Protein AF-L7FK80-F1 (afdb_monomer_lite)

pLDDT: mean 77.79, std 17.98, range [27.55, 94.62]

Radius of gyration: 21.07 Å; chains: 1; bounding box: 60×43×43 Å

Structure (mmCIF, N/CA/C/O backbone):
data_AF-L7FK80-F1
#
_entry.id   AF-L7FK80-F1
#
loop_
_atom_site.group_PDB
_atom_site.id
_atom_site.type_symbol
_atom_site.label_atom_id
_atom_site.label_alt_id
_atom_site.label_comp_id
_atom_site.label_asym_id
_atom_site.label_entity_id
_atom_site.label_seq_id
_atom_site.pdbx_PDB_ins_code
_atom_site.Cartn_x
_atom_site.Cartn_y
_atom_site.Cartn_z
_atom_site.occupancy
_atom_site.B_iso_or_equiv
_atom_site.auth_seq_id
_atom_site.auth_comp_id
_atom_site.auth_asym_id
_atom_site.auth_atom_id
_atom_site.pdbx_PDB_model_num
ATOM 1 N N . ASN A 1 1 ? 24.329 -5.455 7.497 1.00 30.69 1 ASN A N 1
ATOM 2 C CA . ASN A 1 1 ? 24.585 -6.597 6.588 1.00 30.69 1 ASN A CA 1
ATOM 3 C C . ASN A 1 1 ? 23.743 -7.800 6.985 1.00 30.69 1 ASN A C 1
ATOM 5 O O . ASN A 1 1 ? 24.258 -8.744 7.562 1.00 30.69 1 ASN A O 1
ATOM 9 N N . LEU A 1 2 ? 22.440 -7.760 6.711 1.00 27.55 2 LEU A N 1
ATOM 10 C CA . LEU A 1 2 ? 21.552 -8.913 6.873 1.00 27.55 2 LEU A CA 1
ATOM 11 C C . LEU A 1 2 ? 21.029 -9.267 5.483 1.00 27.55 2 LEU A C 1
ATOM 13 O O . LEU A 1 2 ? 19.991 -8.770 5.060 1.00 27.55 2 LEU A O 1
ATOM 17 N N . PHE A 1 3 ? 21.792 -10.075 4.748 1.00 29.89 3 PHE A N 1
ATOM 18 C CA . PHE A 1 3 ? 21.253 -10.815 3.611 1.00 29.89 3 PHE A CA 1
ATOM 19 C C . PHE A 1 3 ? 20.376 -11.930 4.196 1.00 29.89 3 PHE A C 1
ATOM 21 O O . PHE A 1 3 ? 20.913 -12.801 4.885 1.00 29.89 3 PHE A O 1
ATOM 28 N N . PRO A 1 4 ? 19.044 -11.916 4.006 1.00 36.00 4 PRO A N 1
ATOM 29 C CA . PRO A 1 4 ? 18.212 -12.993 4.504 1.00 36.00 4 PRO A CA 1
ATOM 30 C C . PRO A 1 4 ? 18.510 -14.259 3.700 1.00 36.00 4 PRO A C 1
ATOM 32 O O . PRO A 1 4 ? 18.584 -14.257 2.471 1.00 36.00 4 PRO A O 1
ATOM 35 N N . THR A 1 5 ? 18.720 -15.335 4.445 1.00 34.34 5 THR A N 1
ATOM 36 C CA . THR A 1 5 ? 19.165 -16.650 4.003 1.00 34.34 5 THR A CA 1
ATOM 37 C C . THR A 1 5 ? 18.276 -17.258 2.919 1.00 34.34 5 THR A C 1
ATOM 39 O O . THR A 1 5 ? 17.052 -17.373 3.010 1.00 34.34 5 THR A O 1
ATOM 42 N N . THR A 1 6 ? 18.959 -17.699 1.871 1.00 42.12 6 THR A N 1
ATOM 43 C CA . THR A 1 6 ? 18.489 -18.303 0.624 1.00 42.12 6 THR A CA 1
ATOM 44 C C . THR A 1 6 ? 17.973 -19.737 0.804 1.00 42.12 6 THR A C 1
ATOM 46 O O . THR A 1 6 ? 18.300 -20.618 0.014 1.00 42.12 6 THR A O 1
ATOM 49 N N . THR A 1 7 ? 17.166 -20.015 1.830 1.00 40.03 7 THR A N 1
ATOM 50 C CA . THR A 1 7 ? 16.727 -21.399 2.119 1.00 40.03 7 THR A CA 1
ATOM 51 C C . THR A 1 7 ? 15.277 -21.668 1.708 1.00 40.03 7 THR A C 1
ATOM 53 O O . THR A 1 7 ? 14.905 -22.814 1.481 1.00 40.03 7 THR A O 1
ATOM 56 N N . ARG A 1 8 ? 14.448 -20.634 1.493 1.00 38.09 8 ARG A N 1
ATOM 57 C CA . ARG A 1 8 ? 13.007 -20.819 1.211 1.00 38.09 8 ARG A CA 1
ATOM 58 C C . ARG A 1 8 ? 12.599 -20.851 -0.269 1.00 38.09 8 ARG A C 1
ATOM 60 O O . ARG A 1 8 ? 11.439 -21.113 -0.559 1.00 38.09 8 ARG A O 1
ATOM 67 N N . ARG A 1 9 ? 13.514 -20.583 -1.212 1.00 43.34 9 ARG A N 1
ATOM 68 C CA . ARG A 1 9 ? 13.190 -20.503 -2.658 1.00 43.34 9 ARG A CA 1
ATOM 69 C C . ARG A 1 9 ? 13.612 -21.711 -3.492 1.00 43.34 9 ARG A C 1
ATOM 71 O O . ARG A 1 9 ? 13.069 -21.890 -4.574 1.00 43.34 9 ARG A O 1
ATOM 78 N N . LYS A 1 10 ? 14.506 -22.575 -2.995 1.00 39.78 10 LYS A N 1
ATOM 79 C CA . LYS A 1 10 ? 14.898 -23.792 -3.731 1.00 39.78 10 LYS A CA 1
ATOM 80 C C . LYS A 1 10 ? 13.757 -24.812 -3.862 1.00 39.78 10 LYS A C 1
ATOM 82 O O . LYS A 1 10 ? 13.774 -25.579 -4.813 1.00 39.78 10 LYS A O 1
ATOM 87 N N . SER A 1 11 ? 12.743 -24.788 -2.986 1.00 39.19 11 SER A N 1
ATOM 88 C CA . SER A 1 11 ? 11.613 -25.729 -3.083 1.00 39.19 11 SER A CA 1
ATOM 89 C C . SER A 1 11 ? 10.645 -25.419 -4.231 1.00 39.19 11 SER A C 1
ATOM 91 O O . SER A 1 11 ? 9.901 -26.300 -4.640 1.00 39.19 11 SER A O 1
ATOM 93 N N . TRP A 1 12 ? 10.647 -24.192 -4.766 1.00 40.50 12 TRP A N 1
ATOM 94 C CA . TRP A 1 12 ? 9.732 -23.785 -5.840 1.00 40.50 12 TRP A CA 1
ATOM 95 C C . TRP A 1 12 ? 10.239 -24.195 -7.228 1.00 40.50 12 TRP A C 1
ATOM 97 O O . TRP A 1 12 ? 9.444 -24.364 -8.147 1.00 40.50 12 TRP A O 1
ATOM 107 N N . CYS A 1 13 ? 11.551 -24.415 -7.381 1.00 47.66 13 CYS A N 1
ATOM 108 C CA . CYS A 1 13 ? 12.139 -24.849 -8.651 1.00 47.66 13 CYS A CA 1
ATOM 109 C C . CYS A 1 13 ? 11.745 -26.280 -9.048 1.00 47.66 13 CYS A C 1
ATOM 111 O O . CYS A 1 13 ? 11.764 -26.590 -10.234 1.00 47.66 13 CYS A O 1
ATOM 113 N N . CYS A 1 14 ? 11.368 -27.142 -8.097 1.00 52.34 14 CYS A N 1
ATOM 114 C CA . CYS A 1 14 ? 11.026 -28.540 -8.384 1.00 52.34 14 CYS A CA 1
ATOM 115 C C . CYS A 1 14 ? 9.651 -28.716 -9.053 1.00 52.34 14 CYS A C 1
ATOM 117 O O . CYS A 1 14 ? 9.391 -29.774 -9.615 1.00 52.34 14 CYS A O 1
ATOM 119 N N . CYS A 1 15 ? 8.782 -27.698 -9.006 1.00 53.28 15 CYS A N 1
ATOM 120 C CA . CYS A 1 15 ? 7.410 -27.763 -9.528 1.00 53.28 15 CYS A CA 1
ATOM 121 C C . CYS A 1 15 ? 7.212 -26.982 -10.839 1.00 53.28 15 CYS A C 1
ATOM 123 O O . CYS A 1 15 ? 6.103 -26.942 -11.368 1.00 53.28 15 CYS A O 1
ATOM 125 N N . LEU A 1 16 ? 8.254 -26.319 -11.349 1.00 57.38 16 LEU A N 1
ATOM 126 C CA . LEU A 1 16 ? 8.173 -25.500 -12.557 1.00 57.38 16 LEU A CA 1
ATOM 127 C C . LEU A 1 16 ? 8.560 -26.325 -13.797 1.00 57.38 16 LEU A C 1
ATOM 129 O O . LEU A 1 16 ? 9.564 -27.043 -13.758 1.00 57.38 16 LEU A O 1
ATOM 133 N N . PRO A 1 17 ? 7.820 -26.203 -14.918 1.00 69.62 17 PRO A N 1
ATOM 134 C CA . PRO A 1 17 ? 8.197 -26.827 -16.182 1.00 69.62 17 PRO A CA 1
ATOM 135 C C . PRO A 1 17 ? 9.644 -26.472 -16.576 1.00 69.62 17 PRO A C 1
ATOM 137 O O . PRO A 1 17 ? 10.075 -25.339 -16.330 1.00 69.62 17 PRO A O 1
ATOM 140 N N . PRO A 1 18 ? 10.393 -27.368 -17.250 1.00 65.38 18 PRO A N 1
ATOM 141 C CA . PRO A 1 18 ? 11.800 -27.140 -17.605 1.00 65.38 18 PRO A CA 1
ATOM 142 C C . PRO A 1 18 ? 12.050 -25.824 -18.358 1.00 65.38 18 PRO A C 1
ATOM 144 O O . PRO A 1 18 ? 13.074 -25.169 -18.158 1.00 65.38 18 PRO A O 1
ATOM 147 N N . ALA A 1 19 ? 11.090 -25.401 -19.186 1.00 58.44 19 ALA A N 1
ATOM 148 C CA . ALA A 1 19 ? 11.132 -24.129 -19.904 1.00 58.44 19 ALA A CA 1
ATOM 149 C C . ALA A 1 19 ? 11.084 -22.919 -18.952 1.00 58.44 19 ALA A C 1
ATOM 151 O O . ALA A 1 19 ? 11.909 -22.011 -19.065 1.00 58.44 19 ALA A O 1
ATOM 152 N N . THR A 1 20 ? 10.185 -22.935 -17.966 1.00 60.06 20 THR A N 1
ATOM 153 C CA . THR A 1 20 ? 10.034 -21.867 -16.968 1.00 60.06 20 THR A CA 1
ATOM 154 C C . THR A 1 20 ? 11.250 -21.799 -16.044 1.00 60.06 20 THR A C 1
ATOM 156 O O . THR A 1 20 ? 11.747 -20.712 -15.747 1.00 60.06 20 THR A O 1
ATOM 159 N N . THR A 1 21 ? 11.809 -22.956 -15.680 1.00 64.25 21 THR A N 1
ATOM 160 C CA . THR A 1 21 ? 13.055 -23.057 -14.906 1.00 64.25 21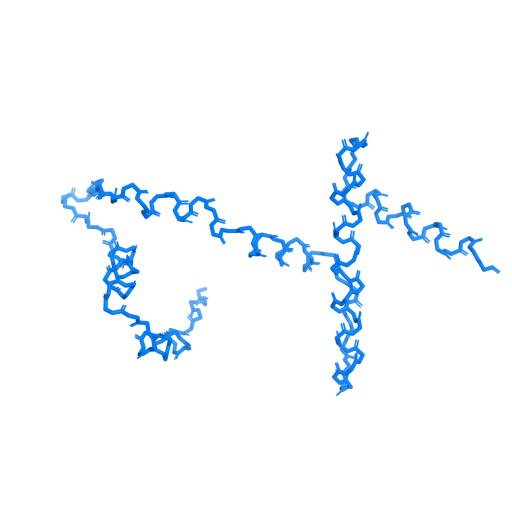 THR A CA 1
ATOM 161 C C . THR A 1 21 ? 14.243 -22.478 -15.679 1.00 64.25 21 THR A C 1
ATOM 163 O O . THR A 1 21 ? 15.013 -21.694 -15.125 1.00 64.25 21 THR A O 1
ATOM 166 N N . ARG A 1 22 ? 14.370 -22.766 -16.982 1.00 62.41 22 ARG A N 1
ATOM 167 C CA . ARG A 1 22 ? 15.433 -22.207 -17.840 1.00 62.41 22 ARG A CA 1
ATOM 168 C C . ARG A 1 22 ? 15.307 -20.688 -18.014 1.00 62.41 22 ARG A C 1
ATOM 170 O O . ARG A 1 22 ? 16.319 -19.985 -17.974 1.00 62.41 22 ARG A O 1
ATOM 177 N N . MET A 1 23 ? 14.084 -20.173 -18.157 1.00 64.56 23 MET A N 1
ATOM 178 C CA . MET A 1 23 ? 13.822 -18.731 -18.237 1.00 64.56 23 MET A CA 1
ATOM 179 C C . MET A 1 23 ? 14.177 -18.017 -16.926 1.00 64.56 23 MET A C 1
ATOM 181 O O . MET A 1 23 ? 14.903 -17.022 -16.964 1.00 64.56 23 MET A O 1
ATOM 185 N N . MET A 1 24 ? 13.766 -18.550 -15.771 1.00 63.97 24 MET A N 1
ATOM 186 C CA . MET A 1 24 ? 14.127 -17.983 -14.465 1.00 63.97 24 MET A CA 1
ATOM 187 C C . MET A 1 24 ? 15.637 -18.048 -14.204 1.00 63.97 24 MET A C 1
ATOM 189 O O . MET A 1 24 ? 16.228 -17.051 -13.800 1.00 63.97 24 MET A O 1
ATOM 193 N N . LEU A 1 25 ? 16.301 -19.172 -14.494 1.00 65.06 25 LEU A N 1
ATOM 194 C CA . LEU A 1 25 ? 17.756 -19.303 -14.321 1.00 65.06 25 LEU A CA 1
ATOM 195 C C . LEU A 1 25 ? 18.542 -18.288 -15.163 1.00 65.06 25 LEU A C 1
ATOM 197 O O . LEU A 1 25 ? 19.567 -17.779 -14.712 1.00 65.06 25 LEU A O 1
ATOM 201 N N . SER A 1 26 ? 18.046 -17.933 -16.352 1.00 62.59 26 SER A N 1
ATOM 202 C CA . SER A 1 26 ? 18.673 -16.894 -17.178 1.00 62.59 26 SER A CA 1
ATOM 203 C C . SER A 1 26 ? 18.556 -15.478 -16.586 1.00 62.59 26 SER A C 1
ATOM 205 O O . SER A 1 26 ? 19.391 -14.627 -16.893 1.00 62.59 26 SER A O 1
ATOM 207 N N . GLN A 1 27 ? 17.586 -15.228 -15.695 1.00 64.06 27 GLN A N 1
ATOM 208 C CA . GLN A 1 27 ? 17.463 -13.964 -14.955 1.00 64.06 27 GLN A CA 1
ATOM 209 C C . GLN A 1 27 ? 18.460 -13.861 -13.793 1.00 64.06 27 GLN A C 1
ATOM 211 O O . GLN A 1 27 ? 18.929 -12.761 -13.507 1.00 64.06 27 GLN A O 1
ATOM 216 N N . TRP A 1 28 ? 18.795 -14.987 -13.154 1.00 62.56 28 TRP A N 1
ATOM 217 C CA . TRP A 1 28 ? 19.693 -15.064 -11.991 1.00 62.56 28 TRP A CA 1
ATOM 218 C C . TRP A 1 28 ? 21.171 -15.240 -12.352 1.00 62.56 28 TRP A C 1
ATOM 220 O O . TRP A 1 28 ? 21.990 -15.468 -11.461 1.00 62.56 28 TRP A O 1
ATOM 230 N N . ARG A 1 29 ? 21.541 -15.137 -13.637 1.00 64.88 29 ARG A N 1
ATOM 231 C CA . ARG A 1 29 ? 22.954 -15.135 -14.026 1.00 64.88 29 ARG A CA 1
ATOM 232 C C . ARG A 1 29 ? 23.636 -13.951 -13.320 1.00 64.88 29 ARG A C 1
ATOM 234 O O . ARG A 1 29 ? 23.211 -12.814 -13.544 1.00 64.88 29 ARG A O 1
ATOM 241 N N . PRO A 1 30 ? 24.652 -14.185 -12.469 1.00 65.50 30 PRO A N 1
ATOM 242 C CA . PRO A 1 30 ? 25.346 -13.096 -11.802 1.00 65.50 30 PRO A CA 1
ATOM 243 C C . PRO A 1 30 ? 25.960 -12.170 -12.859 1.00 65.50 30 PRO A C 1
ATOM 245 O O . PRO A 1 30 ? 26.361 -12.652 -13.926 1.00 65.50 30 PRO A O 1
ATOM 248 N N . PRO A 1 31 ? 26.015 -10.853 -12.601 1.00 67.88 31 PRO A N 1
ATOM 249 C CA . PRO A 1 31 ? 26.664 -9.926 -13.513 1.00 67.88 31 PRO A CA 1
ATOM 250 C C . PRO A 1 31 ? 28.103 -10.386 -13.758 1.00 67.88 31 PRO A C 1
ATOM 252 O O . PRO A 1 31 ? 28.898 -10.519 -12.831 1.00 67.88 31 PRO A O 1
ATOM 255 N N . SER A 1 32 ? 28.413 -10.694 -15.015 1.00 69.56 32 SER A N 1
ATOM 256 C CA . SER A 1 32 ? 29.747 -11.098 -15.441 1.00 69.56 32 SER A CA 1
ATOM 257 C C . SER A 1 32 ? 30.605 -9.853 -15.631 1.00 69.56 32 SER A C 1
ATOM 259 O O . SER A 1 32 ? 30.281 -8.996 -16.455 1.00 69.56 32 SER A O 1
ATOM 261 N N . PHE A 1 33 ? 31.697 -9.760 -14.876 1.00 74.38 33 PHE A N 1
ATOM 262 C CA . PHE A 1 33 ? 32.679 -8.687 -14.989 1.00 74.38 33 PHE A CA 1
ATOM 263 C C . PHE A 1 33 ? 33.913 -9.213 -15.718 1.00 74.38 33 PHE A C 1
ATOM 265 O O . PHE A 1 33 ? 34.474 -10.232 -15.323 1.00 74.38 33 PHE A O 1
ATOM 272 N N . VAL A 1 34 ? 34.341 -8.530 -16.778 1.00 74.69 34 VAL A N 1
ATOM 273 C CA . VAL A 1 34 ? 35.617 -8.808 -17.458 1.00 74.69 34 VAL A CA 1
ATOM 274 C C . VAL A 1 34 ? 36.417 -7.512 -17.463 1.00 74.69 34 VAL A C 1
ATOM 276 O O . VAL A 1 34 ? 35.913 -6.472 -17.883 1.00 74.69 34 VAL A O 1
ATOM 279 N N . GLY A 1 35 ? 37.634 -7.549 -16.911 1.00 76.94 35 GLY A N 1
ATOM 280 C CA . GLY A 1 35 ? 38.494 -6.365 -16.788 1.00 76.94 35 GLY A CA 1
ATOM 281 C C . GLY A 1 35 ? 37.896 -5.231 -15.940 1.00 76.94 35 GLY A C 1
ATOM 282 O O . GLY A 1 35 ? 38.106 -4.064 -16.250 1.00 76.94 35 GLY A O 1
ATOM 283 N N . GLY A 1 36 ? 37.090 -5.554 -14.919 1.00 76.62 36 GLY A N 1
ATOM 284 C CA . GLY A 1 36 ? 36.445 -4.565 -14.040 1.00 76.62 36 GLY A CA 1
ATOM 285 C C . GLY A 1 36 ? 35.199 -3.882 -14.621 1.00 76.62 36 GLY A C 1
ATOM 286 O O . GLY A 1 36 ? 34.555 -3.104 -13.923 1.00 76.62 36 GLY A O 1
ATOM 287 N N . LYS A 1 37 ? 34.811 -4.191 -15.866 1.00 70.19 37 LYS A N 1
ATOM 288 C CA . LYS A 1 37 ? 33.592 -3.661 -16.495 1.00 70.19 37 LYS A CA 1
ATOM 289 C C . LYS A 1 37 ? 32.470 -4.695 -16.456 1.00 70.19 37 LYS A C 1
ATOM 291 O O . LYS A 1 37 ? 32.687 -5.867 -16.771 1.00 70.19 37 LYS A O 1
ATOM 296 N N . GLN A 1 38 ? 31.270 -4.258 -16.074 1.00 75.31 38 GLN A N 1
ATOM 297 C CA . GLN A 1 38 ? 30.068 -5.089 -16.122 1.00 75.31 38 GLN A CA 1
ATOM 298 C C . GLN A 1 38 ? 29.693 -5.342 -17.584 1.00 75.31 38 GLN A C 1
ATOM 300 O O . GLN A 1 38 ? 29.458 -4.397 -18.337 1.00 75.31 38 GLN A O 1
ATOM 305 N N . GLN A 1 39 ? 29.632 -6.608 -17.995 1.00 73.44 39 GLN A N 1
ATOM 306 C CA . GLN A 1 39 ? 29.159 -6.946 -19.333 1.00 73.44 39 GLN A CA 1
ATOM 307 C C . GLN A 1 39 ? 27.650 -6.708 -19.440 1.00 73.44 39 GLN A C 1
ATOM 309 O O . GLN A 1 39 ? 26.875 -7.126 -18.573 1.00 73.44 39 GLN A O 1
ATOM 314 N N . VAL A 1 40 ? 27.229 -6.063 -20.530 1.00 68.69 40 VAL A N 1
ATOM 315 C CA . VAL A 1 40 ? 25.813 -5.877 -20.859 1.00 68.69 40 VAL A CA 1
ATOM 316 C C . VAL A 1 40 ? 25.255 -7.221 -21.324 1.00 68.69 40 VAL A C 1
ATOM 318 O O . VAL A 1 40 ? 25.477 -7.655 -22.451 1.00 68.69 40 VAL A O 1
ATOM 321 N N . VAL A 1 41 ? 24.559 -7.921 -20.429 1.00 71.62 41 VAL A N 1
ATOM 322 C CA . VAL A 1 41 ? 23.911 -9.199 -20.743 1.00 71.62 41 VAL A CA 1
ATOM 323 C C . VAL A 1 41 ? 22.637 -8.920 -21.537 1.00 71.62 41 VAL A C 1
ATOM 325 O O . VAL A 1 41 ? 21.667 -8.396 -20.986 1.00 71.62 41 VAL A O 1
ATOM 328 N N . HIS A 1 42 ? 22.617 -9.298 -22.816 1.00 73.06 42 HIS A N 1
ATOM 329 C CA . HIS A 1 42 ? 21.415 -9.211 -23.642 1.00 73.06 42 HIS A CA 1
ATOM 330 C C . HIS A 1 42 ? 20.383 -10.244 -23.165 1.00 73.06 42 HIS A C 1
ATOM 332 O O . HIS A 1 42 ? 20.529 -11.450 -23.386 1.00 73.06 42 HIS A O 1
ATOM 338 N N . LYS A 1 43 ? 19.347 -9.779 -22.462 1.00 78.44 43 LYS A N 1
ATOM 339 C CA . LYS A 1 43 ? 18.221 -10.620 -22.039 1.00 78.44 43 LYS A CA 1
ATOM 340 C C . LYS A 1 43 ? 17.240 -10.759 -23.210 1.00 78.44 43 LYS A C 1
ATOM 342 O O . LYS A 1 43 ? 17.018 -9.780 -23.913 1.00 78.44 43 LYS A O 1
ATOM 347 N N . PRO A 1 44 ? 16.646 -11.939 -23.441 1.00 84.12 44 PRO A N 1
ATOM 348 C CA . PRO A 1 44 ? 15.623 -12.088 -24.471 1.00 84.12 44 PRO A CA 1
ATOM 349 C C . PRO A 1 44 ? 14.368 -11.273 -24.115 1.00 84.12 44 PRO A C 1
ATOM 351 O O . PRO A 1 44 ? 13.984 -11.200 -22.947 1.00 84.12 44 PRO A O 1
ATOM 354 N N . GLN A 1 45 ? 13.702 -10.706 -25.122 1.00 80.31 45 GLN A N 1
ATOM 355 C CA . GLN A 1 45 ? 12.555 -9.794 -24.966 1.00 80.31 45 GLN A CA 1
ATOM 356 C C . GLN A 1 45 ? 11.431 -10.286 -24.047 1.00 80.31 45 GLN A C 1
ATOM 358 O O . GLN A 1 45 ? 11.038 -9.529 -23.159 1.00 80.31 45 GLN A O 1
ATOM 363 N N . PRO A 1 46 ? 11.005 -11.563 -24.113 1.00 81.62 46 PRO A N 1
ATOM 364 C CA . PRO A 1 46 ? 9.990 -12.087 -23.199 1.00 81.62 46 PRO A CA 1
ATOM 365 C C . PRO A 1 46 ? 10.357 -11.940 -21.716 1.00 81.62 46 PRO A C 1
ATOM 367 O O . PRO A 1 46 ? 9.487 -11.789 -20.863 1.00 81.62 46 PRO A O 1
ATOM 370 N N . ILE A 1 47 ? 11.652 -11.971 -21.386 1.00 78.56 47 ILE A N 1
ATOM 371 C CA . ILE A 1 47 ? 12.143 -11.811 -20.013 1.00 78.56 47 ILE A CA 1
ATOM 372 C C . ILE A 1 47 ? 12.098 -10.349 -19.575 1.00 78.56 47 ILE A C 1
ATOM 374 O O . ILE A 1 47 ? 11.829 -10.070 -18.407 1.00 78.56 47 ILE A O 1
ATOM 378 N N . ILE A 1 48 ? 12.367 -9.421 -20.490 1.00 82.88 48 ILE A N 1
ATOM 379 C CA . ILE A 1 48 ? 12.289 -7.984 -20.220 1.00 82.88 48 ILE A CA 1
ATOM 380 C C . ILE A 1 48 ? 10.829 -7.599 -19.964 1.00 82.88 48 ILE A C 1
ATOM 382 O O . ILE A 1 48 ? 10.532 -7.012 -18.924 1.00 82.88 48 ILE A O 1
ATOM 386 N N . ASP A 1 49 ? 9.921 -8.036 -20.836 1.00 84.25 49 ASP A N 1
ATOM 387 C CA . ASP A 1 49 ? 8.484 -7.771 -20.719 1.00 84.25 49 ASP A CA 1
ATOM 388 C C . ASP A 1 49 ? 7.889 -8.366 -19.439 1.00 84.25 49 ASP A C 1
ATOM 390 O O . ASP A 1 49 ? 7.080 -7.728 -18.760 1.00 84.25 49 ASP A O 1
ATOM 394 N N . TYR A 1 50 ? 8.317 -9.580 -19.080 1.00 81.38 50 TYR A N 1
ATOM 395 C CA . TYR A 1 50 ? 7.939 -10.233 -17.830 1.00 81.38 50 TYR A CA 1
ATOM 396 C C . TYR A 1 50 ? 8.389 -9.416 -16.614 1.00 81.38 50 TYR A C 1
ATOM 398 O O . TYR A 1 50 ? 7.577 -9.090 -15.749 1.00 81.38 50 TYR A O 1
ATOM 406 N N . ASN A 1 51 ? 9.668 -9.033 -16.562 1.00 82.12 51 ASN A N 1
ATOM 407 C CA . ASN A 1 51 ? 10.214 -8.276 -15.434 1.00 82.12 51 ASN A CA 1
ATOM 408 C C . ASN A 1 51 ? 9.567 -6.895 -15.296 1.00 82.12 51 ASN A C 1
ATOM 410 O O . ASN A 1 51 ? 9.359 -6.435 -14.177 1.00 82.12 51 ASN A O 1
ATOM 414 N N . HIS A 1 52 ? 9.202 -6.264 -16.413 1.00 82.81 52 HIS A N 1
ATOM 415 C CA . HIS A 1 52 ? 8.514 -4.976 -16.404 1.00 82.81 52 HIS A CA 1
ATOM 416 C C . HIS A 1 52 ? 7.113 -5.059 -15.770 1.00 82.81 52 HIS A C 1
ATOM 418 O O . HIS A 1 52 ? 6.659 -4.107 -15.142 1.00 82.81 52 HIS A O 1
ATOM 424 N N . LYS A 1 53 ? 6.419 -6.197 -15.907 1.00 81.62 53 LYS A N 1
ATOM 425 C CA . LYS A 1 53 ? 5.030 -6.369 -15.440 1.00 81.62 53 LYS A CA 1
ATOM 426 C C . LYS A 1 53 ? 4.911 -7.041 -14.067 1.00 81.62 53 LYS A C 1
ATOM 428 O O . LYS A 1 53 ? 3.889 -6.890 -13.405 1.00 81.62 53 LYS A O 1
ATOM 433 N N . MET A 1 54 ? 5.934 -7.766 -13.620 1.00 80.25 54 MET A N 1
ATOM 434 C CA . MET A 1 54 ? 5.861 -8.607 -12.416 1.00 80.25 54 MET A CA 1
ATOM 435 C C . MET A 1 54 ? 5.870 -7.855 -11.078 1.00 80.25 54 MET A C 1
ATOM 437 O O . MET A 1 54 ? 5.397 -8.393 -10.083 1.00 80.25 54 MET A O 1
ATOM 441 N N . GLY A 1 55 ? 6.353 -6.611 -11.032 1.00 82.19 55 GLY A N 1
ATOM 442 C CA . GLY A 1 55 ? 6.500 -5.857 -9.778 1.00 82.19 55 GLY A CA 1
ATOM 443 C C . GLY A 1 55 ? 5.206 -5.284 -9.187 1.00 82.19 55 GLY A C 1
ATOM 444 O O . GLY A 1 55 ? 5.237 -4.711 -8.100 1.00 82.19 55 GLY A O 1
ATOM 445 N N . GLY A 1 56 ? 4.068 -5.395 -9.878 1.00 86.38 56 GLY A N 1
ATOM 446 C CA . GLY A 1 56 ? 2.829 -4.719 -9.476 1.00 86.38 56 GLY A CA 1
ATOM 447 C C . GLY A 1 56 ? 2.319 -5.129 -8.091 1.00 86.38 56 GLY A C 1
ATOM 448 O O . GLY A 1 56 ? 1.969 -4.265 -7.287 1.00 86.38 56 GLY A O 1
ATOM 449 N N . VAL A 1 57 ? 2.326 -6.432 -7.793 1.00 87.50 57 VAL A N 1
ATOM 450 C CA . VAL A 1 57 ? 1.845 -6.971 -6.509 1.00 87.50 57 VAL A CA 1
ATOM 451 C C . VAL A 1 57 ? 2.794 -6.608 -5.370 1.00 87.50 57 VAL A C 1
ATOM 453 O O . VAL A 1 57 ? 2.336 -6.126 -4.340 1.00 87.50 57 VAL A O 1
ATOM 456 N N . ASP A 1 58 ? 4.105 -6.762 -5.570 1.00 89.19 58 ASP A N 1
ATOM 457 C CA . ASP A 1 58 ? 5.108 -6.407 -4.558 1.00 89.19 58 ASP A CA 1
ATOM 458 C C . ASP A 1 58 ? 5.077 -4.907 -4.238 1.00 89.19 58 ASP A C 1
ATOM 460 O O . ASP A 1 58 ? 5.166 -4.511 -3.076 1.00 89.19 58 ASP A O 1
ATOM 464 N N . THR A 1 59 ? 4.879 -4.064 -5.258 1.00 88.31 59 THR A N 1
ATOM 465 C CA . THR A 1 59 ? 4.738 -2.613 -5.071 1.00 88.31 59 THR A CA 1
ATOM 466 C C . THR A 1 59 ? 3.465 -2.291 -4.284 1.00 88.31 59 THR A C 1
ATOM 468 O O . THR A 1 59 ? 3.492 -1.451 -3.387 1.00 88.31 59 THR A O 1
ATOM 471 N N . ALA A 1 60 ? 2.347 -2.962 -4.580 1.00 87.88 60 ALA A N 1
ATOM 472 C CA . ALA A 1 60 ? 1.102 -2.783 -3.837 1.00 87.88 60 ALA A CA 1
ATOM 473 C C . ALA A 1 60 ? 1.226 -3.249 -2.375 1.00 87.88 60 ALA A C 1
ATOM 475 O O . ALA A 1 60 ? 0.830 -2.502 -1.481 1.00 87.88 60 ALA A O 1
ATOM 476 N N . ASP A 1 61 ? 1.832 -4.415 -2.112 1.00 88.88 61 ASP A N 1
ATOM 477 C CA . ASP A 1 61 ? 2.089 -4.914 -0.748 1.00 88.88 61 ASP A CA 1
ATOM 478 C C . ASP A 1 61 ? 2.999 -3.955 0.027 1.00 88.88 61 ASP A C 1
ATOM 480 O O . ASP A 1 61 ? 2.723 -3.610 1.178 1.00 88.88 61 ASP A O 1
ATOM 484 N N . GLN A 1 62 ? 4.050 -3.446 -0.623 1.00 89.81 62 GLN A N 1
ATOM 485 C CA . GLN A 1 62 ? 4.932 -2.448 -0.028 1.00 89.81 62 GLN A CA 1
ATOM 486 C C . GLN A 1 62 ? 4.161 -1.173 0.323 1.00 89.81 62 GLN A C 1
ATOM 488 O O . GLN A 1 62 ? 4.304 -0.663 1.435 1.00 89.81 62 GLN A O 1
ATOM 493 N N . MET A 1 63 ? 3.316 -0.677 -0.588 1.00 88.56 63 MET A N 1
ATOM 494 C CA . MET A 1 63 ? 2.460 0.472 -0.315 1.00 88.56 63 MET A CA 1
ATOM 495 C C . MET A 1 63 ? 1.566 0.188 0.887 1.00 88.56 63 MET A C 1
ATOM 497 O O . MET A 1 63 ? 1.611 0.944 1.857 1.00 88.56 63 MET A O 1
ATOM 501 N N . VAL A 1 64 ? 0.786 -0.892 0.869 1.00 90.50 64 VAL A N 1
ATOM 502 C CA . VAL A 1 64 ? -0.120 -1.273 1.962 1.00 90.50 64 VAL A CA 1
ATOM 503 C C . VAL A 1 64 ? 0.601 -1.276 3.313 1.00 90.50 64 VAL A C 1
ATOM 505 O O . VAL A 1 64 ? 0.124 -0.638 4.251 1.00 90.50 64 VAL A O 1
ATOM 508 N N . ARG A 1 65 ? 1.801 -1.860 3.382 1.00 88.00 65 ARG A N 1
ATOM 509 C CA . ARG A 1 65 ? 2.617 -1.923 4.604 1.00 88.00 65 ARG A CA 1
ATOM 510 C C . ARG A 1 65 ? 3.008 -0.568 5.195 1.00 88.00 65 ARG A C 1
ATOM 512 O O . ARG A 1 65 ? 3.165 -0.500 6.410 1.00 88.00 65 ARG A O 1
ATOM 519 N N . TYR A 1 66 ? 3.165 0.488 4.391 1.00 89.69 66 TYR A N 1
ATOM 520 C CA . TYR A 1 66 ? 3.504 1.821 4.915 1.00 89.69 66 TYR A CA 1
ATOM 521 C C . TYR A 1 66 ? 2.390 2.426 5.779 1.00 89.69 66 TYR A C 1
ATOM 523 O O . TYR A 1 66 ? 2.687 3.134 6.736 1.00 89.69 66 TYR A O 1
ATOM 531 N N . TYR A 1 67 ? 1.124 2.130 5.468 1.00 86.06 67 TYR A N 1
ATOM 532 C CA . TYR A 1 67 ? -0.036 2.606 6.228 1.00 86.06 67 TYR A CA 1
ATOM 533 C C . TYR A 1 67 ? -1.000 1.445 6.463 1.00 86.06 67 TYR A C 1
ATOM 535 O O . TYR A 1 67 ? -2.031 1.348 5.798 1.00 86.06 67 TYR A O 1
ATOM 543 N N . SER A 1 68 ? -0.615 0.553 7.376 1.00 88.50 68 SER A N 1
ATOM 544 C CA . SER A 1 68 ? -1.392 -0.627 7.756 1.00 88.50 68 SER A CA 1
ATOM 545 C C . SER A 1 68 ? -2.080 -0.426 9.107 1.00 88.50 68 SER A C 1
ATOM 547 O O . SER A 1 68 ? -1.479 0.081 10.059 1.00 88.50 68 SER A O 1
ATOM 549 N N . CYS A 1 69 ? -3.327 -0.880 9.215 1.00 86.62 69 CYS A N 1
ATOM 550 C CA . CYS A 1 69 ? -4.089 -0.917 10.465 1.00 86.62 69 CYS A CA 1
ATOM 551 C C . CYS A 1 69 ? -3.805 -2.173 11.307 1.00 86.62 69 CYS A C 1
ATOM 553 O O . CYS A 1 69 ? -4.435 -2.392 12.348 1.00 86.62 69 CYS A O 1
ATOM 555 N N . ARG A 1 70 ? -2.871 -3.024 10.871 1.00 88.38 70 ARG A N 1
ATOM 556 C CA . ARG A 1 70 ? -2.615 -4.324 11.480 1.00 88.38 70 ARG A CA 1
ATOM 557 C C . ARG A 1 70 ? -2.084 -4.203 12.908 1.00 88.38 70 ARG A C 1
ATOM 559 O O . ARG A 1 70 ? -1.033 -3.620 13.165 1.00 88.38 70 ARG A O 1
ATOM 566 N N . ARG A 1 71 ? -2.775 -4.859 13.844 1.00 90.19 71 ARG 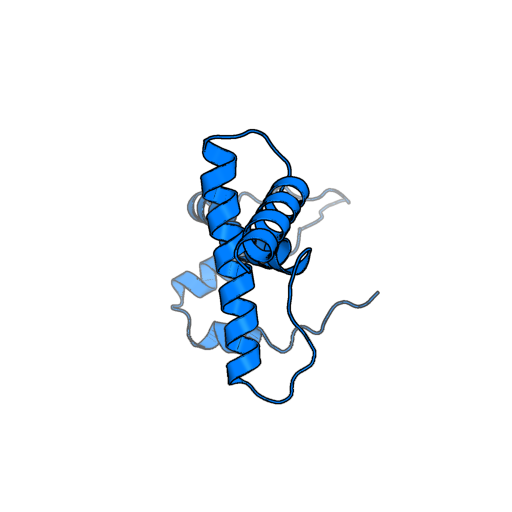A N 1
ATOM 567 C CA . ARG A 1 71 ? -2.355 -4.980 15.250 1.00 90.19 71 ARG A CA 1
ATOM 568 C C . ARG A 1 71 ? -1.929 -6.403 15.598 1.00 90.19 71 ARG A C 1
ATOM 570 O O . ARG A 1 71 ? -2.381 -7.374 14.985 1.00 90.19 71 ARG A O 1
ATOM 577 N N . LYS A 1 72 ? -1.056 -6.539 16.604 1.00 89.69 72 LYS A N 1
ATOM 578 C CA . LYS A 1 72 ? -0.638 -7.848 17.130 1.00 89.69 72 LYS A CA 1
ATOM 579 C C . LYS A 1 72 ? -1.855 -8.552 17.733 1.00 89.69 72 LYS A C 1
ATOM 581 O O . LYS A 1 72 ? -2.389 -8.117 18.746 1.00 89.69 72 LYS A O 1
ATOM 586 N N . THR A 1 73 ? -2.283 -9.638 17.101 1.00 90.44 73 THR A N 1
ATOM 587 C CA . THR A 1 73 ? -3.427 -10.451 17.526 1.00 90.44 73 THR A CA 1
ATOM 588 C C . THR A 1 73 ? -3.083 -11.932 17.390 1.00 90.44 73 THR A C 1
ATOM 590 O O . THR A 1 73 ? -2.342 -12.325 16.491 1.00 90.44 73 THR A O 1
ATOM 593 N N . TYR A 1 74 ? -3.606 -12.760 18.298 1.00 91.19 74 TYR A N 1
ATOM 594 C CA . TYR A 1 74 ? -3.439 -14.222 18.255 1.00 91.19 74 TYR A CA 1
ATOM 595 C C . TYR A 1 74 ? -4.528 -14.922 17.432 1.00 91.19 74 TYR A C 1
ATOM 597 O O . TYR A 1 74 ? -4.393 -16.088 17.073 1.00 91.19 74 TYR A O 1
ATOM 605 N N . ARG A 1 75 ? -5.620 -14.214 17.125 1.00 94.62 75 ARG A N 1
ATOM 606 C CA . ARG A 1 75 ? -6.762 -14.742 16.380 1.00 94.62 75 ARG A CA 1
ATOM 607 C C . ARG A 1 75 ? -6.555 -14.511 14.882 1.00 94.62 75 ARG A C 1
ATOM 609 O O . ARG A 1 75 ? -6.519 -13.367 14.430 1.00 94.62 75 ARG A O 1
ATOM 616 N N . TRP A 1 76 ? -6.410 -15.588 14.112 1.00 94.50 76 TRP A N 1
ATOM 617 C CA . TRP A 1 76 ? -6.089 -15.512 12.681 1.00 94.50 76 TRP A CA 1
ATOM 618 C C . TRP A 1 76 ? -7.184 -14.820 11.855 1.00 94.50 76 TRP A C 1
ATOM 620 O O . TRP A 1 76 ? -6.867 -14.096 10.919 1.00 94.50 76 TRP A O 1
ATOM 630 N N . ASN A 1 77 ? -8.456 -14.968 12.231 1.00 94.50 77 ASN A N 1
ATOM 631 C CA . ASN A 1 77 ? -9.588 -14.327 11.557 1.00 94.50 77 ASN A CA 1
ATOM 632 C C . ASN A 1 77 ? -9.519 -12.792 11.631 1.00 94.50 77 ASN A C 1
ATOM 634 O O . ASN A 1 77 ? -9.749 -12.115 10.634 1.00 94.50 77 ASN A O 1
ATOM 638 N N . ILE A 1 78 ? -9.133 -12.238 12.786 1.00 94.25 78 ILE A N 1
ATOM 639 C CA . ILE A 1 78 ? -8.959 -10.787 12.959 1.00 94.25 78 ILE A CA 1
ATOM 640 C C . ILE A 1 78 ? -7.779 -10.285 12.121 1.00 94.25 78 ILE A C 1
ATOM 642 O O . ILE A 1 78 ? -7.844 -9.208 11.536 1.00 94.25 78 ILE A O 1
ATOM 646 N N . ARG A 1 79 ? -6.706 -11.075 12.014 1.00 92.19 79 ARG A N 1
ATOM 647 C CA . ARG A 1 79 ? -5.587 -10.736 11.131 1.00 92.19 79 ARG A CA 1
ATOM 648 C C . ARG A 1 79 ? -6.031 -10.620 9.673 1.00 92.19 79 ARG A C 1
ATOM 650 O O . ARG A 1 79 ? -5.664 -9.645 9.029 1.00 92.19 79 ARG A O 1
ATOM 657 N N . VAL A 1 80 ? -6.824 -11.574 9.183 1.00 92.56 80 VAL A N 1
ATOM 658 C CA . VAL A 1 80 ? -7.358 -11.514 7.814 1.00 92.56 80 VAL A CA 1
ATOM 659 C C . VAL A 1 80 ? -8.248 -10.281 7.640 1.00 92.56 80 VAL A C 1
ATOM 661 O O . VAL A 1 80 ? -8.133 -9.602 6.628 1.00 92.56 80 VAL A O 1
ATOM 664 N N . LEU A 1 81 ? -9.074 -9.936 8.635 1.00 94.06 81 LEU A N 1
ATOM 665 C CA . LEU A 1 81 ? -9.895 -8.721 8.591 1.00 94.06 81 LEU A CA 1
ATOM 666 C C . LEU A 1 81 ? -9.047 -7.450 8.410 1.00 94.06 81 LEU A C 1
ATOM 668 O O . LEU A 1 81 ? -9.391 -6.610 7.583 1.00 94.06 81 LEU A O 1
ATOM 672 N N . TYR A 1 82 ? -7.934 -7.310 9.139 1.00 93.00 82 TYR A N 1
ATOM 673 C CA . TYR A 1 82 ? -7.032 -6.168 8.949 1.00 93.00 82 TYR A CA 1
ATOM 674 C C . TYR A 1 82 ? -6.451 -6.121 7.537 1.00 93.00 82 TYR A C 1
ATOM 676 O O . TYR A 1 82 ? -6.475 -5.066 6.909 1.00 93.00 82 TYR A O 1
ATOM 684 N N . ASP A 1 83 ? -5.999 -7.265 7.019 1.00 91.62 83 ASP A N 1
ATOM 685 C CA . ASP A 1 83 ? -5.443 -7.347 5.667 1.00 91.62 83 ASP A CA 1
ATOM 686 C C . ASP A 1 83 ? -6.515 -6.987 4.600 1.00 91.62 83 ASP A C 1
ATOM 688 O O . ASP A 1 83 ? -6.206 -6.335 3.597 1.00 91.62 83 ASP A O 1
ATOM 692 N N . MET A 1 84 ? -7.794 -7.331 4.829 1.00 93.50 84 MET A N 1
ATOM 693 C CA . MET A 1 84 ? -8.910 -6.917 3.962 1.00 93.50 84 MET A CA 1
ATOM 694 C C . MET A 1 84 ? -9.150 -5.401 3.996 1.00 93.50 84 MET A C 1
ATOM 696 O O . MET A 1 84 ? -9.298 -4.794 2.936 1.00 93.50 84 MET A O 1
ATOM 700 N N . ILE A 1 85 ? -9.178 -4.787 5.185 1.00 93.19 85 ILE A N 1
ATOM 701 C CA . ILE A 1 85 ? -9.390 -3.336 5.346 1.00 93.19 85 ILE A CA 1
ATOM 702 C C . ILE A 1 85 ? -8.264 -2.556 4.661 1.00 93.19 85 ILE A C 1
ATOM 704 O O . ILE A 1 85 ? -8.527 -1.628 3.895 1.00 93.19 85 ILE A O 1
ATOM 708 N N . ASP A 1 86 ? -7.020 -2.974 4.885 1.00 92.62 86 ASP A N 1
ATOM 709 C CA . ASP A 1 86 ? -5.841 -2.351 4.290 1.00 92.62 86 ASP A CA 1
ATOM 710 C C . ASP A 1 86 ? -5.876 -2.423 2.749 1.00 92.62 86 ASP A C 1
ATOM 712 O O . ASP A 1 86 ? -5.598 -1.435 2.059 1.00 92.62 86 ASP A O 1
ATOM 716 N N . THR A 1 87 ? -6.285 -3.572 2.198 1.00 92.50 87 THR A N 1
ATOM 717 C CA . THR A 1 87 ? -6.439 -3.769 0.745 1.00 92.50 87 THR A CA 1
ATOM 718 C C . THR A 1 87 ? -7.591 -2.936 0.178 1.00 92.50 87 THR A C 1
ATOM 720 O O . THR A 1 87 ? -7.451 -2.319 -0.880 1.00 92.50 87 THR A O 1
ATOM 723 N N . ALA A 1 88 ? -8.724 -2.869 0.883 1.00 93.38 88 ALA A N 1
ATOM 724 C CA . ALA A 1 88 ? -9.875 -2.067 0.478 1.00 93.38 88 ALA A CA 1
ATOM 725 C C . ALA A 1 88 ? -9.538 -0.568 0.444 1.00 93.38 88 ALA A C 1
ATOM 727 O O . ALA A 1 88 ? -9.851 0.105 -0.537 1.00 93.38 88 ALA A O 1
ATOM 728 N N . ALA A 1 89 ? -8.832 -0.060 1.460 1.00 92.69 89 ALA A N 1
ATOM 729 C CA . ALA A 1 89 ? -8.387 1.331 1.509 1.00 92.69 89 ALA A CA 1
ATOM 730 C C . ALA A 1 89 ? -7.400 1.663 0.377 1.00 92.69 89 ALA A C 1
ATOM 732 O O . ALA A 1 89 ? -7.486 2.732 -0.231 1.00 92.69 89 ALA A O 1
ATOM 733 N N . PHE A 1 90 ? -6.484 0.745 0.048 1.00 92.69 90 PHE A N 1
ATOM 734 C CA . PHE A 1 90 ? -5.570 0.918 -1.083 1.00 92.69 90 PHE A CA 1
ATOM 735 C C . PHE A 1 90 ? -6.308 0.969 -2.427 1.00 92.69 90 PHE A C 1
ATOM 737 O O . PHE A 1 90 ? -6.032 1.845 -3.250 1.00 92.69 90 PHE A O 1
ATOM 744 N N . ASN A 1 91 ? -7.276 0.075 -2.634 1.00 93.00 91 ASN A N 1
ATOM 745 C CA . ASN A 1 91 ? -8.092 0.061 -3.846 1.00 93.00 91 ASN A CA 1
ATOM 746 C C . ASN A 1 91 ? -8.960 1.324 -3.956 1.00 93.00 91 ASN A C 1
ATOM 748 O O . ASN A 1 91 ? -9.011 1.938 -5.020 1.00 93.00 91 ASN A O 1
ATOM 752 N N . GLY A 1 92 ? -9.563 1.768 -2.849 1.00 93.00 92 GLY A N 1
ATOM 753 C CA . GLY A 1 92 ? -10.312 3.024 -2.790 1.00 93.00 92 GLY A CA 1
ATOM 754 C C . GLY A 1 92 ? -9.445 4.236 -3.136 1.00 93.00 92 GLY A C 1
ATOM 755 O O . GLY A 1 92 ? -9.859 5.082 -3.930 1.00 93.00 92 GLY A O 1
ATOM 756 N N . TYR A 1 93 ? -8.206 4.279 -2.635 1.00 93.19 93 TYR A N 1
ATOM 757 C CA . TYR A 1 93 ? -7.237 5.310 -3.009 1.00 93.19 93 TYR A CA 1
ATOM 758 C C . TYR A 1 93 ? -6.899 5.277 -4.504 1.00 93.19 93 TYR A C 1
ATOM 760 O O . TYR A 1 93 ? -6.836 6.330 -5.133 1.00 93.19 93 TYR A O 1
ATOM 768 N N . LYS A 1 94 ? -6.704 4.094 -5.101 1.00 91.88 94 LYS A N 1
ATOM 769 C CA . LYS A 1 94 ? -6.424 3.970 -6.541 1.00 91.88 94 LYS A CA 1
ATOM 770 C C . LYS A 1 94 ? -7.545 4.559 -7.395 1.00 91.88 94 LYS A C 1
ATOM 772 O O . LYS A 1 94 ? -7.251 5.279 -8.346 1.00 91.88 94 LYS A O 1
ATOM 777 N N . THR A 1 95 ? -8.801 4.303 -7.035 1.00 93.44 95 THR A N 1
ATOM 778 C CA . THR A 1 95 ? -9.956 4.903 -7.714 1.00 93.44 95 THR A CA 1
ATOM 779 C C . THR A 1 95 ? -10.036 6.406 -7.454 1.00 93.44 95 THR A C 1
ATOM 781 O O . THR A 1 95 ? -10.208 7.174 -8.393 1.00 93.44 95 THR A O 1
ATOM 784 N N . TYR A 1 96 ? -9.844 6.856 -6.210 1.00 92.94 96 TYR A N 1
ATOM 785 C CA . TYR A 1 96 ? -9.855 8.281 -5.860 1.00 92.94 96 TYR A CA 1
ATOM 786 C C . TYR A 1 96 ? -8.769 9.072 -6.602 1.00 92.94 96 TYR A C 1
ATOM 788 O O . TYR A 1 96 ? -9.049 10.144 -7.135 1.00 92.94 96 TYR A O 1
ATOM 796 N N . SER A 1 97 ? -7.562 8.511 -6.701 1.00 92.50 97 SER A N 1
ATOM 797 C CA . SER A 1 97 ? -6.410 9.104 -7.386 1.00 9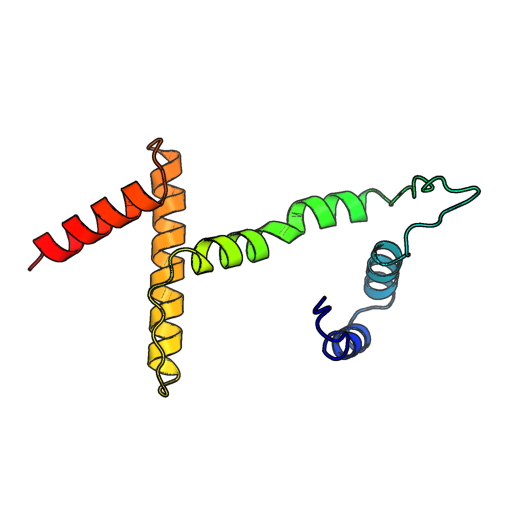2.50 97 SER A CA 1
ATOM 798 C C . SER A 1 97 ? -6.606 9.235 -8.900 1.00 92.50 97 SER A C 1
ATOM 800 O O . SER A 1 97 ? -5.876 9.997 -9.531 1.00 92.50 97 SER A O 1
ATOM 802 N N . ALA A 1 98 ? -7.550 8.499 -9.498 1.00 90.88 98 ALA A N 1
ATOM 803 C CA . ALA A 1 98 ? -7.884 8.647 -10.913 1.00 90.88 98 ALA A CA 1
ATOM 804 C C . ALA A 1 98 ? -8.698 9.924 -11.187 1.00 90.88 98 ALA A C 1
ATOM 806 O O . ALA A 1 98 ? -8.610 10.482 -12.278 1.00 90.88 98 ALA A O 1
ATOM 807 N N . PHE A 1 99 ? -9.461 10.399 -10.198 1.00 91.25 99 PHE A N 1
ATOM 808 C CA . PHE A 1 99 ? -10.324 11.580 -10.320 1.00 91.25 99 PHE A CA 1
ATOM 809 C C . PHE A 1 99 ? -9.765 12.812 -9.604 1.00 91.25 99 PHE A C 1
ATOM 811 O O . PHE A 1 99 ? -10.035 13.937 -10.014 1.00 91.25 99 PHE A O 1
ATOM 818 N N . ASN A 1 100 ? -8.975 12.614 -8.549 1.00 89.50 100 ASN A N 1
ATOM 819 C CA . ASN A 1 100 ? -8.424 13.677 -7.719 1.00 89.50 100 ASN A CA 1
ATOM 820 C C . ASN A 1 100 ? -6.905 13.540 -7.629 1.00 89.50 100 ASN A C 1
ATOM 822 O O . ASN A 1 100 ? -6.379 12.450 -7.411 1.00 89.50 100 ASN A O 1
ATOM 826 N N . LYS A 1 101 ? -6.192 14.663 -7.739 1.00 83.75 101 LYS A N 1
ATOM 827 C CA . LYS A 1 101 ? -4.758 14.719 -7.440 1.00 83.75 101 LYS A CA 1
ATOM 828 C C . LYS A 1 101 ? -4.609 14.946 -5.939 1.00 83.75 101 LYS A C 1
ATOM 830 O O . LYS A 1 101 ? -4.995 16.002 -5.452 1.00 83.75 101 LYS A O 1
ATOM 835 N N . GLY A 1 102 ? -4.100 13.957 -5.218 1.00 82.75 102 GLY A N 1
ATOM 836 C CA . GLY A 1 102 ? -3.879 14.054 -3.778 1.00 82.75 102 GLY A CA 1
ATOM 837 C C . GLY A 1 102 ? -3.077 12.870 -3.265 1.00 82.75 102 GLY A C 1
ATOM 838 O O . GLY A 1 102 ? -3.135 11.777 -3.833 1.00 82.75 102 GLY A O 1
ATOM 839 N N . ASP A 1 103 ? -2.322 13.099 -2.197 1.00 89.88 103 ASP A N 1
ATOM 840 C CA . ASP A 1 103 ? -1.499 12.061 -1.590 1.00 89.88 103 ASP A CA 1
ATOM 841 C C . ASP A 1 103 ? -2.362 11.034 -0.854 1.00 89.88 103 ASP A C 1
ATOM 843 O O . ASP A 1 103 ? -3.441 11.327 -0.329 1.00 89.88 103 ASP A O 1
ATOM 847 N N . ARG A 1 104 ? -1.850 9.805 -0.737 1.00 89.62 104 ARG A N 1
ATOM 848 C CA . ARG A 1 104 ? -2.541 8.734 -0.005 1.00 89.62 104 ARG A CA 1
ATOM 849 C C . ARG A 1 104 ? -2.886 9.126 1.432 1.00 89.62 104 ARG A C 1
ATOM 851 O O . ARG A 1 104 ? -3.950 8.752 1.911 1.00 89.62 104 ARG A O 1
ATOM 858 N N . ILE A 1 105 ? -2.008 9.855 2.120 1.00 91.38 105 ILE A N 1
ATOM 859 C CA . ILE A 1 105 ? -2.244 10.286 3.507 1.00 91.38 105 ILE A CA 1
ATOM 860 C C . ILE A 1 105 ? -3.465 11.205 3.580 1.00 91.38 105 ILE A C 1
ATOM 862 O O . ILE A 1 105 ? -4.303 11.049 4.463 1.00 91.38 105 ILE A O 1
ATOM 866 N N . GLU A 1 106 ? -3.595 12.129 2.629 1.00 92.31 106 GLU A N 1
ATOM 867 C CA . GLU A 1 106 ? -4.732 13.042 2.558 1.00 92.31 106 GLU A CA 1
ATOM 868 C C . GLU A 1 106 ? -6.041 12.269 2.353 1.00 92.31 106 GLU A C 1
ATOM 870 O O . GLU A 1 106 ? -7.022 12.508 3.059 1.00 92.31 106 GLU A O 1
ATOM 875 N N . TYR A 1 107 ? -6.032 11.285 1.448 1.00 93.44 107 TYR A N 1
ATOM 876 C CA . TYR A 1 107 ? -7.166 10.383 1.248 1.00 93.44 107 TYR A CA 1
ATOM 877 C C . TYR A 1 107 ? -7.531 9.625 2.532 1.00 93.44 107 TYR A C 1
ATOM 879 O O . TYR A 1 107 ? -8.700 9.589 2.910 1.00 93.44 107 TYR A O 1
ATOM 887 N N . LEU A 1 108 ? -6.544 9.058 3.233 1.00 93.00 108 LEU A N 1
ATOM 888 C CA . LEU A 1 108 ? -6.781 8.314 4.473 1.00 93.00 108 LEU A CA 1
ATOM 889 C C . LEU A 1 108 ? -7.312 9.211 5.601 1.00 93.00 108 LEU A C 1
ATOM 891 O O . LEU A 1 108 ? -8.188 8.782 6.348 1.00 93.00 108 LEU A O 1
ATOM 895 N N . ASN A 1 109 ? -6.847 10.457 5.703 1.00 92.94 109 ASN A N 1
ATOM 896 C CA . ASN A 1 109 ? -7.363 11.421 6.677 1.00 92.94 109 ASN A CA 1
ATOM 897 C C . ASN A 1 109 ? -8.823 11.795 6.384 1.00 92.94 109 ASN A C 1
ATOM 899 O O . ASN A 1 109 ? -9.646 11.803 7.300 1.00 92.94 109 ASN A O 1
ATOM 903 N N . LYS A 1 110 ? -9.166 12.042 5.110 1.00 92.94 110 LYS A N 1
ATOM 904 C CA . LYS A 1 110 ? -10.556 1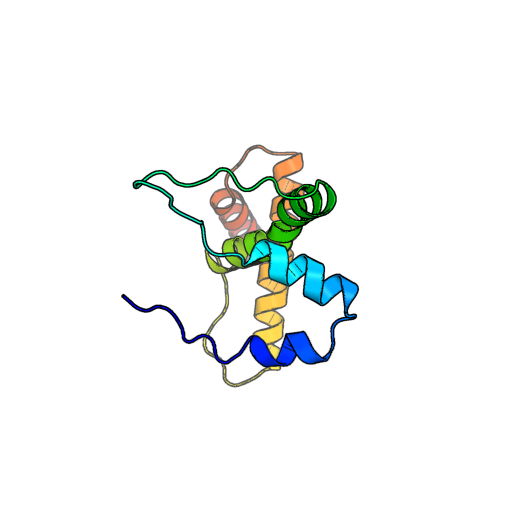2.287 4.682 1.00 92.94 110 LYS A CA 1
ATOM 905 C C . LYS A 1 110 ? -11.450 11.081 4.961 1.00 92.94 110 LYS A C 1
ATOM 907 O O . LYS A 1 110 ? -12.542 11.244 5.496 1.00 92.94 110 LYS A O 1
ATOM 912 N N . LEU A 1 111 ? -10.967 9.880 4.641 1.00 92.44 111 LEU A N 1
ATOM 913 C CA . LEU A 1 111 ? -11.670 8.627 4.908 1.00 92.44 111 LEU A CA 1
ATOM 914 C C . LEU A 1 11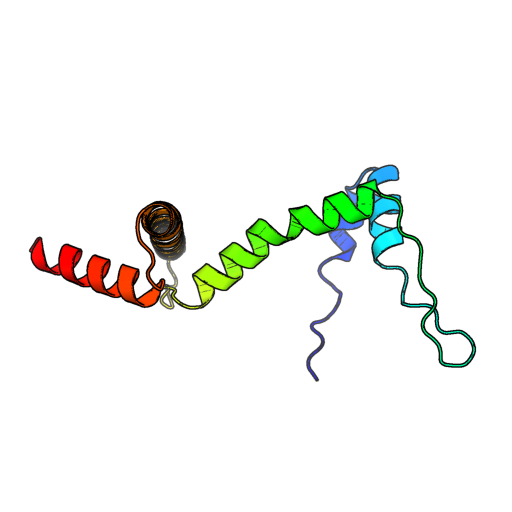1 ? -11.924 8.443 6.410 1.00 92.44 111 LEU A C 1
ATOM 916 O O . LEU A 1 111 ? -13.046 8.146 6.804 1.00 92.44 111 LEU A O 1
ATOM 920 N N . SER A 1 112 ? -10.904 8.666 7.242 1.00 92.81 112 SER A N 1
ATOM 921 C CA . SER A 1 112 ? -11.017 8.603 8.702 1.00 92.81 112 SER A CA 1
ATOM 922 C C . SER A 1 112 ? -12.059 9.594 9.231 1.00 92.81 112 SER A C 1
ATOM 924 O O . SER A 1 112 ? -12.957 9.201 9.969 1.00 92.81 112 SER A O 1
ATOM 926 N N . GLY A 1 113 ? -12.009 10.858 8.793 1.00 94.00 113 GLY A N 1
ATOM 927 C CA . GLY A 1 113 ? -12.993 11.871 9.186 1.00 94.00 113 GLY A CA 1
ATOM 928 C C . GLY A 1 113 ? -14.427 11.498 8.795 1.00 94.00 113 GLY A C 1
ATOM 929 O O . GLY A 1 113 ? -15.332 11.618 9.616 1.00 94.00 113 GLY A O 1
ATOM 930 N N . ALA A 1 114 ? -14.628 10.982 7.580 1.00 93.00 114 ALA A N 1
ATOM 931 C CA . ALA A 1 114 ? -15.943 10.555 7.100 1.00 93.00 114 ALA A CA 1
ATOM 932 C C . ALA A 1 114 ? -16.507 9.359 7.886 1.00 93.00 114 ALA A C 1
ATOM 934 O O . ALA A 1 114 ? -17.698 9.327 8.179 1.00 93.00 114 ALA A O 1
ATOM 935 N N . LEU A 1 115 ? -15.657 8.394 8.256 1.00 90.00 115 LEU A N 1
ATOM 936 C CA . LEU A 1 115 ? -16.064 7.238 9.059 1.00 90.00 115 LEU A CA 1
ATOM 937 C C . LEU A 1 115 ? -16.460 7.636 10.482 1.00 90.00 115 LEU A C 1
ATOM 939 O O . LEU A 1 115 ? -17.428 7.106 11.017 1.00 90.00 115 LEU A O 1
ATOM 943 N N . MET A 1 116 ? -15.724 8.570 11.086 1.00 92.31 116 MET A N 1
ATOM 944 C CA . MET A 1 116 ? -16.004 9.029 12.448 1.00 92.31 116 MET A CA 1
ATOM 945 C C . MET A 1 116 ? -17.239 9.935 12.520 1.00 92.31 116 MET A C 1
ATOM 947 O O . MET A 1 116 ? -17.895 9.962 13.552 1.00 92.31 116 MET A O 1
ATOM 951 N N . ALA A 1 117 ? -17.572 10.647 11.438 1.00 91.69 117 ALA A N 1
ATOM 952 C CA . ALA A 1 117 ? -18.759 11.501 11.354 1.00 91.69 117 ALA A CA 1
ATOM 953 C C . ALA A 1 117 ? -20.078 10.727 11.160 1.00 91.69 117 ALA A C 1
ATOM 955 O O . ALA A 1 117 ? -21.148 11.318 11.255 1.00 91.69 117 ALA A O 1
ATOM 956 N N . TYR A 1 118 ? -20.011 9.428 10.855 1.00 77.44 118 TYR A N 1
ATOM 957 C CA . TYR A 1 118 ? -21.184 8.567 10.662 1.00 77.44 118 TYR A CA 1
ATOM 958 C C . TYR A 1 118 ? -21.702 7.946 11.980 1.00 77.44 118 TYR A C 1
ATOM 960 O O . TYR A 1 118 ? -22.533 7.040 11.958 1.00 77.44 118 TYR A O 1
ATOM 968 N N . ASN A 1 119 ? -21.197 8.407 13.125 1.00 53.56 119 ASN A N 1
ATOM 969 C CA . ASN A 1 119 ? -21.553 7.951 14.470 1.00 53.56 119 ASN A CA 1
ATOM 970 C C . ASN A 1 119 ? -22.141 9.112 15.276 1.00 53.56 119 ASN A C 1
ATOM 972 O O . ASN A 1 119 ? -23.064 8.857 16.078 1.00 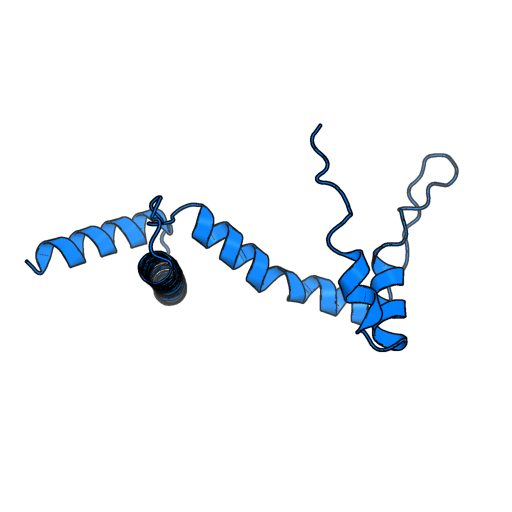53.56 119 ASN A O 1
#

Secondary structure (DSSP, 8-state):
-----TTSSTTTGGGS-HHHHHHHHHHSPPPPEETTEEP-----HHHHHHHHHHTHHHHHHHHHHHT------S-HHHHHHHHHHHHHHHHHHHHHHHHS---HHHHHHHHHHHHHTT-

Organism: NCBI:txid370355

Foldseek 3Di:
DCPDDPPPPVVVLVPDDPVVNVLVVLVPPPQDDDPNDGDDDDRDPVSVVCVVPVCPVVVLVVVLVVDFPDDDDPDVVVRVVRVVVSSVLSVVVVVVVVVDPDDSVVSVVVVVVVVVVVD

InterPro domains:
  IPR029526 PiggyBac transposable element-derived protein [PF13843] (38-93)

Sequence (119 aa):
NLFPTTTRRKSWCCCLPPATTRMMLSQWRPPSFVGGKQQVVHKPQPIIDYNHKMGGVDTADQMVRYYSCRRKTYRWNIRVLYDMIDTAAFNGYKTYSAFNKGDRIEYLNKLSGALMAYN